Protein AF-A0AA43MBC5-F1 (afdb_monomer_lite)

Structure (mmCIF, N/CA/C/O backbone):
data_AF-A0AA43MBC5-F1
#
_entry.id   AF-A0AA43MBC5-F1
#
loop_
_atom_site.group_PDB
_atom_site.id
_atom_site.type_symbol
_atom_site.label_atom_id
_atom_site.label_alt_id
_atom_site.label_comp_id
_atom_site.label_asym_id
_atom_site.label_entity_id
_atom_site.label_seq_id
_atom_site.pdbx_PDB_ins_code
_atom_site.Cartn_x
_atom_site.Cartn_y
_atom_site.Cartn_z
_atom_site.occupancy
_atom_site.B_iso_or_equiv
_atom_site.auth_seq_id
_atom_site.auth_comp_id
_atom_site.auth_asym_id
_atom_site.auth_atom_id
_atom_site.pdbx_PDB_model_num
ATOM 1 N N . MET A 1 1 ? -16.464 -16.835 28.420 1.00 60.00 1 MET A N 1
ATOM 2 C CA . MET A 1 1 ? -15.688 -15.580 28.540 1.00 60.00 1 MET A CA 1
ATOM 3 C C . MET A 1 1 ? -15.639 -14.933 27.169 1.00 60.00 1 MET A C 1
ATOM 5 O O . MET A 1 1 ? -15.216 -15.601 26.231 1.00 60.00 1 MET A O 1
ATOM 9 N N . ALA A 1 2 ? -16.126 -13.699 27.028 1.00 78.25 2 ALA A N 1
ATOM 10 C CA . ALA A 1 2 ? -15.923 -12.943 25.794 1.00 78.25 2 ALA A CA 1
ATOM 11 C C . ALA A 1 2 ? -14.419 -12.670 25.625 1.00 78.25 2 ALA A C 1
ATOM 13 O O . ALA A 1 2 ? -13.734 -12.380 26.607 1.00 78.25 2 ALA A O 1
ATOM 14 N N . ARG A 1 3 ? -13.889 -12.828 24.407 1.00 86.56 3 ARG A N 1
ATOM 15 C CA . ARG A 1 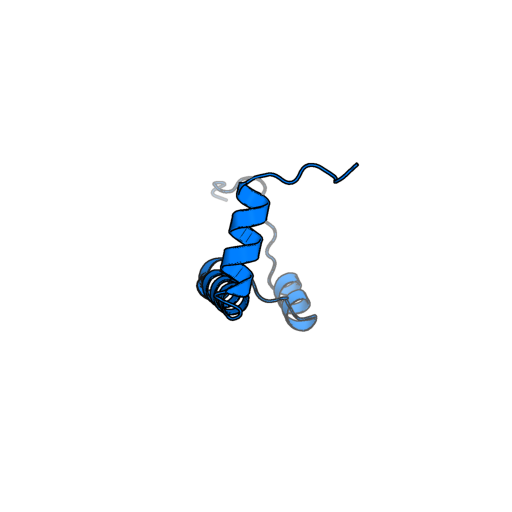3 ? -12.495 -12.472 24.106 1.00 86.56 3 ARG A CA 1
ATOM 16 C C . ARG A 1 3 ? -12.370 -10.953 24.181 1.00 86.56 3 ARG A C 1
ATOM 18 O O . ARG A 1 3 ? -13.220 -10.260 23.630 1.00 86.56 3 ARG A O 1
ATOM 25 N N . TYR A 1 4 ? -11.336 -10.452 24.857 1.00 92.00 4 TYR A N 1
ATOM 26 C CA . TYR A 1 4 ? -11.049 -9.020 24.853 1.00 92.00 4 TYR A CA 1
ATOM 27 C C . TYR A 1 4 ? -10.783 -8.551 23.419 1.00 92.00 4 TYR A C 1
ATOM 29 O O . TYR A 1 4 ? -10.007 -9.173 22.691 1.00 92.00 4 TYR A O 1
ATOM 37 N N . GLN A 1 5 ? -11.426 -7.452 23.044 1.00 92.88 5 GLN A N 1
ATOM 38 C CA . GLN A 1 5 ? -11.198 -6.725 21.806 1.00 92.88 5 GLN A CA 1
ATOM 39 C C . GLN A 1 5 ? -10.738 -5.319 22.181 1.00 92.88 5 GLN A C 1
ATOM 41 O O . GLN A 1 5 ? -11.308 -4.708 23.081 1.00 92.88 5 GLN A O 1
ATOM 46 N N . SER A 1 6 ? -9.688 -4.823 21.525 1.00 96.69 6 SER A N 1
ATOM 47 C CA . SER A 1 6 ? -9.202 -3.473 21.794 1.00 96.69 6 SER A CA 1
ATOM 48 C C . SER A 1 6 ? -10.194 -2.427 21.292 1.00 96.69 6 SER A C 1
ATOM 50 O O . SER A 1 6 ? -10.847 -2.620 20.263 1.00 96.69 6 SER A O 1
ATOM 52 N N . GLU A 1 7 ? -10.232 -1.288 21.981 1.00 97.00 7 GLU A N 1
ATOM 53 C CA . GLU A 1 7 ? -11.031 -0.118 21.592 1.00 97.00 7 GLU A CA 1
ATOM 54 C C . GLU A 1 7 ? -10.764 0.291 20.133 1.00 97.00 7 GLU A C 1
ATOM 56 O O . GLU A 1 7 ? -11.684 0.607 19.386 1.00 97.00 7 GLU A O 1
ATOM 61 N N . PHE A 1 8 ? -9.508 0.191 19.679 1.00 97.62 8 PHE A N 1
ATOM 62 C CA . PHE A 1 8 ? -9.132 0.487 18.294 1.00 97.62 8 PHE A CA 1
ATOM 63 C C . PHE A 1 8 ? -9.756 -0.476 17.285 1.00 97.62 8 PHE A C 1
ATOM 65 O O . PHE A 1 8 ? -10.180 -0.048 16.215 1.00 97.62 8 PHE A O 1
ATOM 72 N N . THR A 1 9 ? -9.828 -1.770 17.601 1.00 96.88 9 THR A N 1
ATOM 73 C CA . THR A 1 9 ? -10.472 -2.739 16.708 1.00 96.88 9 THR A CA 1
ATOM 74 C C . THR A 1 9 ? -11.974 -2.483 16.643 1.00 96.88 9 THR A C 1
ATOM 76 O O . THR A 1 9 ? -12.556 -2.567 15.566 1.00 96.88 9 THR A O 1
ATOM 79 N N . THR A 1 10 ? -12.608 -2.143 17.769 1.00 96.94 10 THR A N 1
ATOM 80 C CA . THR A 1 10 ? -14.025 -1.743 17.798 1.00 96.94 10 THR A CA 1
ATOM 81 C C . THR A 1 10 ? -14.263 -0.506 16.931 1.00 96.94 10 THR A C 1
ATOM 83 O O . THR A 1 10 ? -15.070 -0.572 16.008 1.00 96.94 10 THR A O 1
ATOM 86 N N . PHE A 1 11 ? -13.468 0.552 17.118 1.00 97.44 11 PHE A N 1
ATOM 87 C CA . PHE A 1 11 ? -13.526 1.772 16.308 1.00 97.44 11 PHE A CA 1
ATOM 88 C C . PHE A 1 11 ? -13.353 1.503 14.806 1.00 97.44 11 PHE A C 1
ATOM 90 O O . PHE A 1 11 ? -14.115 2.012 13.988 1.00 97.44 11 PHE A O 1
ATOM 97 N N . LEU A 1 12 ? -12.363 0.691 14.416 1.00 97.00 12 LEU A N 1
ATOM 98 C CA . LEU A 1 12 ? -12.133 0.370 13.005 1.00 97.00 12 LEU A CA 1
ATOM 99 C C . LEU 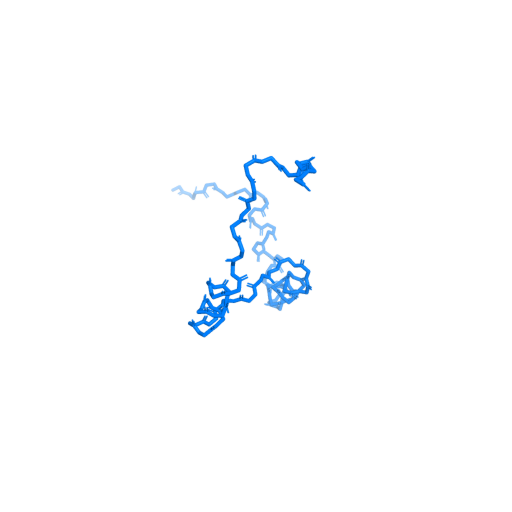A 1 12 ? -13.310 -0.393 12.389 1.00 97.00 12 LEU A C 1
ATOM 101 O O . LEU A 1 12 ? -13.641 -0.158 11.227 1.00 97.00 12 LEU A O 1
ATOM 105 N N . ASN A 1 13 ? -13.941 -1.291 13.146 1.00 96.69 13 ASN A N 1
ATOM 106 C CA . ASN A 1 13 ? -15.113 -2.022 12.673 1.00 96.69 13 ASN A CA 1
ATOM 107 C C . ASN A 1 13 ? -16.320 -1.093 12.496 1.00 96.69 13 ASN A C 1
ATOM 109 O O . ASN A 1 13 ? -16.992 -1.168 11.469 1.00 96.69 13 ASN A O 1
ATOM 113 N N . GLU A 1 14 ? -16.565 -0.203 13.459 1.00 97.81 14 GLU A N 1
ATOM 114 C CA . GLU A 1 14 ? -17.627 0.807 13.380 1.00 97.81 14 GLU A CA 1
ATOM 115 C C . GLU A 1 14 ? -17.412 1.734 12.180 1.00 97.81 14 GLU A C 1
ATOM 117 O O . GLU A 1 14 ? -18.299 1.866 11.338 1.00 97.81 14 GLU A O 1
ATOM 122 N N . LEU A 1 15 ? -16.199 2.269 12.013 1.00 97.94 15 LEU A N 1
ATOM 123 C CA . LEU A 1 15 ? -15.842 3.134 10.889 1.00 97.94 15 LEU A CA 1
ATOM 124 C C . LEU A 1 15 ? -16.098 2.463 9.531 1.00 97.94 15 LEU A C 1
ATOM 126 O O . LEU A 1 15 ? -16.632 3.092 8.617 1.00 97.94 15 LEU A O 1
ATOM 130 N N . LYS A 1 16 ? -15.718 1.188 9.384 1.00 97.31 16 LYS A N 1
ATOM 131 C CA . LYS A 1 16 ? -15.957 0.425 8.148 1.00 97.31 16 LYS A CA 1
ATOM 132 C C . LYS A 1 16 ? -17.441 0.136 7.923 1.00 97.31 16 LYS A C 1
ATOM 134 O O . LYS A 1 16 ? -17.882 0.137 6.778 1.00 97.31 16 LYS A O 1
ATOM 139 N N . SER A 1 17 ? -18.208 -0.077 8.993 1.00 97.31 17 SER A N 1
ATOM 140 C CA . SER A 1 17 ? -19.661 -0.260 8.917 1.00 97.31 17 SER A CA 1
ATOM 141 C C . SER A 1 17 ? -20.374 1.020 8.477 1.00 97.31 17 SER A C 1
ATOM 143 O O . SER A 1 17 ? -21.284 0.963 7.655 1.00 97.31 17 SER A O 1
ATOM 145 N N . GLU A 1 18 ? -19.966 2.175 9.003 1.00 98.38 18 GLU A N 1
ATOM 146 C CA . GLU A 1 18 ? -20.516 3.479 8.616 1.00 98.38 18 GLU A CA 1
ATOM 147 C C . GLU A 1 18 ? -20.104 3.886 7.195 1.00 98.38 18 GLU A C 1
ATOM 149 O O . GLU A 1 18 ? -20.851 4.574 6.498 1.00 98.38 18 GLU A O 1
ATOM 154 N N . LYS A 1 19 ? -18.911 3.463 6.753 1.00 98.06 19 LYS A N 1
ATOM 155 C CA . LYS A 1 19 ? -18.323 3.829 5.459 1.00 98.06 19 LYS A CA 1
ATOM 156 C C . LYS A 1 19 ? -17.919 2.590 4.653 1.00 98.06 19 LYS A C 1
ATOM 158 O O . LYS A 1 19 ? -16.726 2.329 4.493 1.00 98.06 19 LYS A O 1
ATOM 163 N N . PRO A 1 20 ? -18.880 1.866 4.055 1.00 97.12 20 PRO A N 1
ATOM 164 C CA . PRO A 1 20 ? -18.584 0.650 3.295 1.00 97.12 20 PRO A CA 1
ATOM 165 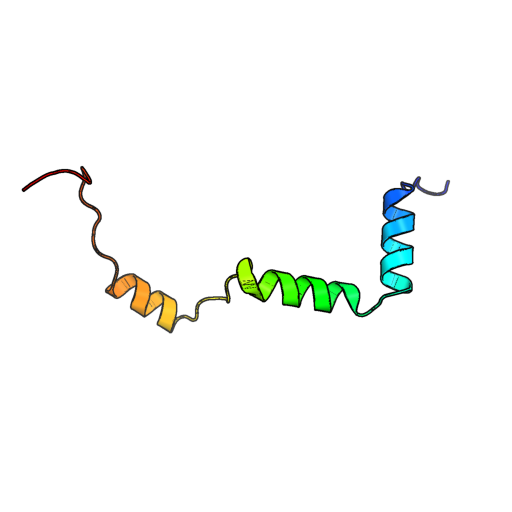C C . PRO A 1 20 ? -17.689 0.888 2.063 1.00 97.12 20 PRO A C 1
ATOM 167 O O . PRO A 1 20 ? -17.007 -0.029 1.622 1.00 97.12 20 PRO A O 1
ATOM 170 N N . GLN A 1 21 ? -17.649 2.114 1.522 1.00 97.19 21 GLN A N 1
ATOM 171 C CA . GLN A 1 21 ? -16.791 2.488 0.383 1.00 97.19 21 GLN A CA 1
ATOM 172 C C . GLN A 1 21 ? -15.332 2.793 0.775 1.00 97.19 21 GLN A C 1
ATOM 174 O O . GLN A 1 21 ? -14.472 2.905 -0.096 1.00 97.19 21 GLN A O 1
ATOM 179 N N . LEU A 1 22 ? -15.030 2.915 2.074 1.00 97.62 22 LEU A N 1
ATOM 180 C CA . LEU A 1 22 ? -13.734 3.395 2.561 1.00 97.62 22 LEU A CA 1
ATOM 181 C C . LEU A 1 22 ? -12.556 2.539 2.075 1.00 97.62 22 LEU A C 1
ATOM 183 O O . LEU A 1 22 ? -11.508 3.079 1.734 1.00 97.62 22 LEU A O 1
ATOM 187 N N . GLU A 1 23 ? -12.703 1.212 2.036 1.00 96.00 23 GLU A N 1
ATOM 188 C CA . GLU A 1 23 ? -11.621 0.330 1.575 1.00 96.00 23 GLU A CA 1
ATOM 189 C C . GLU A 1 23 ? -11.345 0.488 0.077 1.00 96.00 23 GLU A C 1
ATOM 191 O O . GLU A 1 23 ? -10.183 0.514 -0.330 1.00 96.00 23 GLU A O 1
ATOM 196 N N . ALA A 1 24 ? -12.394 0.661 -0.733 1.00 96.06 24 ALA A N 1
ATOM 197 C CA . ALA A 1 24 ? -12.248 0.903 -2.164 1.00 96.06 24 ALA A CA 1
ATOM 198 C C . ALA A 1 24 ? -11.535 2.239 -2.425 1.00 96.06 24 ALA A C 1
ATOM 200 O O . ALA A 1 24 ? -10.619 2.303 -3.244 1.00 96.06 24 ALA A O 1
ATOM 201 N N . GLU A 1 25 ? -11.890 3.289 -1.681 1.00 96.81 25 GLU A N 1
ATOM 202 C CA . GLU A 1 25 ? -11.222 4.593 -1.750 1.00 96.81 25 GLU A CA 1
ATOM 203 C C . GLU A 1 25 ? -9.756 4.518 -1.300 1.00 96.81 25 GLU A C 1
ATOM 205 O O . GLU A 1 25 ? -8.880 5.087 -1.952 1.00 96.81 25 GLU A O 1
ATOM 210 N N . GLN A 1 26 ? -9.457 3.781 -0.223 1.00 95.38 26 GLN A N 1
ATOM 211 C CA . GLN A 1 26 ? -8.079 3.559 0.229 1.00 95.38 26 GLN A CA 1
ATOM 212 C C . GLN A 1 26 ? -7.250 2.820 -0.823 1.00 95.38 26 GLN A C 1
ATOM 214 O O . GLN A 1 26 ? -6.110 3.206 -1.090 1.00 95.38 26 GLN A O 1
ATOM 219 N N . GLN A 1 27 ? -7.809 1.775 -1.437 1.00 94.75 27 GLN A N 1
ATOM 220 C CA . GLN A 1 27 ? -7.141 1.041 -2.505 1.00 94.75 27 GLN A CA 1
ATOM 221 C C . GLN A 1 27 ? -6.906 1.934 -3.727 1.00 94.75 27 GLN A C 1
ATOM 223 O O . GLN A 1 27 ? -5.792 1.959 -4.246 1.00 94.75 27 GLN A O 1
ATOM 228 N N . ALA A 1 28 ? -7.908 2.711 -4.144 1.00 94.94 28 ALA A N 1
ATOM 229 C CA . ALA A 1 28 ? -7.775 3.659 -5.246 1.00 94.94 28 ALA A CA 1
ATOM 230 C C . ALA A 1 28 ? -6.695 4.714 -4.958 1.00 94.94 28 ALA A C 1
ATOM 232 O O . ALA A 1 28 ? -5.846 4.970 -5.806 1.00 94.94 28 ALA A O 1
ATOM 233 N N . GLY A 1 29 ? -6.664 5.272 -3.744 1.00 95.19 29 GLY A N 1
ATOM 234 C CA . GLY A 1 29 ? -5.640 6.229 -3.325 1.00 95.19 29 GLY A CA 1
ATOM 235 C C . GLY A 1 29 ? -4.228 5.635 -3.330 1.00 95.19 29 GLY A C 1
ATOM 236 O O . GLY A 1 29 ? -3.295 6.275 -3.814 1.00 95.19 29 GLY A O 1
ATOM 237 N N . ARG A 1 30 ? -4.064 4.392 -2.855 1.00 95.69 30 ARG A N 1
ATOM 238 C CA . ARG A 1 30 ? -2.779 3.672 -2.917 1.00 95.69 30 ARG A CA 1
ATOM 239 C C . ARG A 1 30 ? -2.352 3.388 -4.356 1.00 95.69 30 ARG A C 1
ATOM 241 O O . ARG A 1 30 ? -1.181 3.576 -4.674 1.00 95.69 30 ARG A O 1
ATOM 248 N N . ALA A 1 31 ? -3.281 3.016 -5.234 1.00 94.38 31 ALA A N 1
ATOM 249 C CA . ALA A 1 31 ? -3.010 2.756 -6.649 1.00 94.38 31 ALA A CA 1
ATOM 250 C C . ALA A 1 31 ? -2.492 3.970 -7.432 1.00 94.38 31 ALA A C 1
ATOM 252 O O . ALA A 1 31 ? -1.854 3.793 -8.463 1.00 94.38 31 ALA A O 1
ATOM 253 N N . LEU A 1 32 ? -2.705 5.195 -6.942 1.00 91.94 32 LEU A N 1
ATOM 254 C CA . LEU A 1 32 ? -2.203 6.392 -7.617 1.00 91.94 32 LEU A CA 1
ATOM 255 C C . LEU A 1 32 ? -0.683 6.550 -7.528 1.00 91.94 32 LEU A C 1
ATOM 257 O O . LEU A 1 32 ? -0.066 6.998 -8.489 1.00 91.94 32 LEU A O 1
ATOM 261 N N . LEU A 1 33 ? -0.083 6.255 -6.371 1.00 89.88 33 LEU A N 1
ATOM 262 C CA . LEU A 1 33 ? 1.317 6.616 -6.101 1.00 89.88 33 LEU A CA 1
ATOM 263 C C . LEU A 1 33 ? 2.156 5.480 -5.510 1.00 89.88 33 LEU 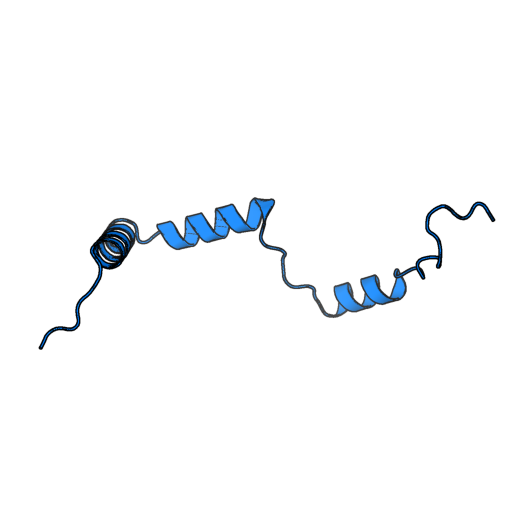A C 1
ATOM 265 O O . LEU A 1 33 ? 3.374 5.628 -5.417 1.00 89.88 33 LEU A O 1
ATOM 269 N N . TRP A 1 34 ? 1.531 4.413 -5.012 1.00 91.12 34 TRP A N 1
ATOM 270 C CA . TRP A 1 34 ? 2.196 3.411 -4.174 1.00 91.12 34 TRP A CA 1
ATOM 271 C C . TRP A 1 34 ? 2.064 1.998 -4.732 1.00 91.12 34 TRP A C 1
ATOM 273 O O . TRP A 1 34 ? 3.059 1.275 -4.774 1.00 91.12 34 TRP A O 1
ATOM 283 N N . ASP A 1 35 ? 0.864 1.594 -5.150 1.00 92.00 35 ASP A N 1
ATOM 284 C CA . ASP A 1 35 ? 0.670 0.245 -5.673 1.00 92.00 35 ASP A CA 1
ATOM 285 C C . ASP A 1 35 ? 1.146 0.170 -7.116 1.00 92.00 35 ASP A C 1
ATOM 287 O O . ASP A 1 35 ? 0.782 0.982 -7.964 1.00 92.00 35 ASP A O 1
ATOM 291 N N . GLN A 1 36 ? 1.966 -0.838 -7.388 1.00 87.94 36 GLN A N 1
ATOM 292 C CA . GLN A 1 36 ? 2.416 -1.149 -8.730 1.00 87.94 36 GLN A CA 1
ATOM 293 C C . GLN A 1 36 ? 1.516 -2.234 -9.317 1.00 87.94 36 GLN A C 1
ATOM 295 O O . GLN A 1 36 ? 1.275 -3.263 -8.679 1.00 87.94 36 GLN A O 1
ATOM 300 N N . GLU A 1 37 ? 1.042 -2.021 -10.543 1.00 87.25 37 GLU A N 1
ATOM 301 C CA . GLU A 1 37 ? 0.261 -3.034 -11.245 1.00 87.25 37 GLU A CA 1
ATOM 302 C C . GLU A 1 37 ? 1.082 -4.318 -11.467 1.00 87.25 37 GLU A C 1
ATOM 304 O O . GLU A 1 37 ? 2.297 -4.255 -11.711 1.00 87.25 37 GLU A O 1
ATOM 309 N N . PRO A 1 38 ? 0.441 -5.500 -11.406 1.00 88.38 38 PRO A N 1
ATOM 310 C CA . PRO A 1 38 ? 1.101 -6.752 -11.735 1.00 88.38 38 PRO A CA 1
ATOM 311 C C . PRO A 1 38 ? 1.677 -6.717 -13.152 1.00 88.38 38 PRO A C 1
ATOM 313 O O . PRO A 1 38 ? 0.988 -6.378 -14.112 1.00 88.38 38 PRO A O 1
ATOM 316 N N . GLN A 1 39 ? 2.937 -7.120 -13.298 1.00 92.25 39 GLN A N 1
ATOM 317 C CA . GLN A 1 39 ? 3.565 -7.214 -14.613 1.00 92.25 39 GLN A CA 1
ATOM 318 C C . GLN A 1 39 ? 3.035 -8.429 -15.377 1.00 92.25 39 GLN A C 1
ATOM 320 O O . GLN A 1 39 ? 2.979 -9.539 -14.842 1.00 92.25 39 GLN A O 1
ATOM 325 N N . THR A 1 40 ? 2.703 -8.243 -16.654 1.00 95.38 40 THR A N 1
ATOM 326 C CA . THR A 1 40 ? 2.344 -9.362 -17.530 1.00 95.38 40 THR A CA 1
ATOM 327 C C . THR A 1 40 ? 3.575 -10.203 -17.883 1.00 95.38 40 THR A C 1
ATOM 329 O O . THR A 1 40 ? 4.724 -9.772 -17.745 1.00 95.38 40 THR A O 1
ATOM 332 N N . ALA A 1 41 ? 3.358 -11.416 -18.402 1.00 94.69 41 ALA A N 1
ATOM 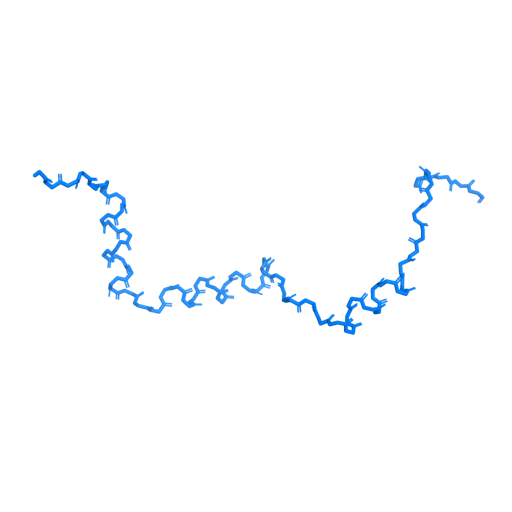333 C CA . ALA A 1 41 ? 4.452 -12.261 -18.886 1.00 94.69 41 ALA A CA 1
ATOM 334 C C . ALA A 1 41 ? 5.288 -11.565 -19.982 1.00 94.69 41 ALA A C 1
ATOM 336 O O . ALA A 1 41 ? 6.515 -11.691 -20.001 1.00 94.69 41 ALA A O 1
ATOM 337 N N . GLU A 1 42 ? 4.642 -10.782 -20.851 1.00 96.25 42 GLU A N 1
ATOM 338 C CA . GLU A 1 42 ? 5.326 -9.999 -21.881 1.00 96.25 42 GLU A CA 1
ATOM 339 C C . GLU A 1 42 ? 6.111 -8.819 -21.295 1.00 96.25 42 GLU A C 1
ATOM 341 O O . GLU A 1 42 ? 7.229 -8.559 -21.741 1.00 96.25 42 GLU A O 1
ATOM 346 N N . ASP A 1 43 ? 5.602 -8.142 -20.261 1.00 95.25 43 ASP A N 1
ATOM 347 C CA . ASP A 1 43 ? 6.353 -7.091 -19.554 1.00 95.25 43 ASP A CA 1
ATOM 348 C C . ASP A 1 43 ? 7.628 -7.647 -18.931 1.00 95.25 43 ASP A C 1
ATOM 350 O O . ASP A 1 43 ? 8.713 -7.091 -19.113 1.00 9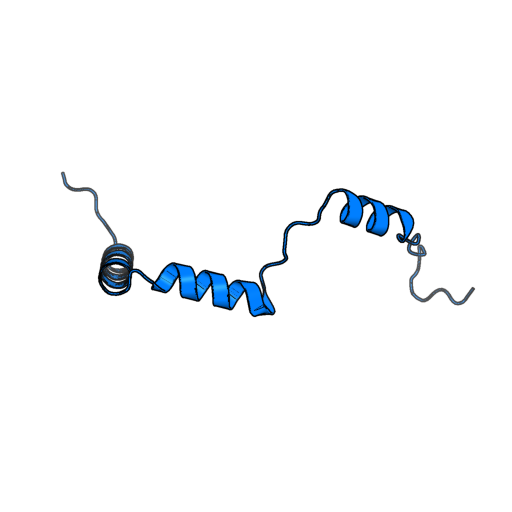5.25 43 ASP A O 1
ATOM 354 N N . LEU A 1 44 ? 7.515 -8.800 -18.270 1.00 95.00 44 LEU A N 1
ATOM 355 C CA . LEU A 1 44 ? 8.654 -9.504 -17.692 1.00 95.00 44 LEU A CA 1
ATOM 356 C C . LEU A 1 44 ? 9.662 -9.919 -18.770 1.00 95.00 44 LEU A C 1
ATOM 358 O O . LEU A 1 44 ? 10.871 -9.792 -18.565 1.00 95.00 44 LEU A O 1
ATOM 362 N N . ARG A 1 45 ? 9.191 -10.398 -19.930 1.00 96.25 45 ARG A N 1
ATOM 363 C CA . ARG A 1 45 ? 10.056 -10.759 -21.063 1.00 96.25 45 ARG A CA 1
ATOM 364 C C . ARG A 1 45 ? 10.806 -9.539 -21.595 1.00 96.25 45 ARG A C 1
ATOM 366 O O . ARG A 1 45 ? 12.027 -9.599 -21.740 1.00 96.25 45 ARG A O 1
ATOM 373 N N . ARG A 1 46 ? 10.106 -8.425 -21.826 1.00 95.25 46 ARG A N 1
ATOM 374 C CA . ARG A 1 46 ? 10.704 -7.165 -22.293 1.00 95.25 46 ARG A CA 1
ATOM 375 C C . ARG A 1 46 ? 11.723 -6.618 -21.297 1.00 95.25 46 ARG A C 1
ATOM 377 O O . ARG A 1 46 ? 12.833 -6.285 -21.702 1.00 95.25 46 ARG A O 1
ATOM 384 N N . ALA A 1 47 ? 11.398 -6.610 -20.005 1.00 93.75 47 ALA A N 1
ATOM 385 C CA . ALA A 1 47 ? 12.308 -6.164 -18.953 1.00 93.75 47 ALA A CA 1
ATOM 386 C C . ALA A 1 47 ? 13.588 -7.012 -18.891 1.00 93.75 47 ALA A C 1
ATOM 388 O O . ALA A 1 47 ? 14.678 -6.470 -18.719 1.00 93.75 47 ALA A O 1
ATOM 389 N N . LYS A 1 48 ? 13.484 -8.337 -19.079 1.00 93.56 48 LYS A N 1
ATOM 390 C CA . LYS A 1 48 ? 14.653 -9.232 -19.140 1.00 93.56 48 LYS A CA 1
ATOM 391 C C . LYS A 1 48 ? 15.548 -8.935 -20.341 1.00 93.56 48 LYS A C 1
ATOM 393 O O . LYS A 1 48 ? 16.761 -8.891 -20.172 1.00 93.56 48 LYS A O 1
ATOM 398 N N . VAL A 1 49 ? 14.965 -8.724 -21.522 1.00 94.75 49 VAL A N 1
ATOM 399 C CA . VAL A 1 49 ? 15.721 -8.405 -22.748 1.00 94.75 49 VAL A CA 1
ATOM 400 C C . VAL A 1 49 ? 16.389 -7.030 -22.651 1.00 94.75 49 VAL A C 1
ATOM 402 O O . VAL A 1 49 ? 17.529 -6.878 -23.075 1.00 94.75 49 VAL A O 1
ATOM 405 N N . ALA A 1 50 ? 15.717 -6.043 -22.056 1.00 93.69 50 ALA A N 1
ATOM 406 C CA . ALA A 1 50 ? 16.245 -4.689 -21.884 1.00 93.69 50 ALA A CA 1
ATOM 407 C C . ALA A 1 50 ? 17.281 -4.558 -20.749 1.00 93.69 50 ALA A C 1
ATOM 409 O O . ALA A 1 50 ? 17.893 -3.500 -20.589 1.00 93.69 50 ALA A O 1
ATOM 410 N N . LYS A 1 51 ? 17.478 -5.598 -19.927 1.00 92.94 51 LYS A N 1
ATOM 411 C CA . LYS A 1 51 ? 18.347 -5.533 -18.750 1.00 92.94 51 LYS A CA 1
ATOM 412 C C . LYS A 1 51 ? 19.818 -5.460 -19.157 1.00 92.94 51 LYS A C 1
ATOM 414 O O . LYS A 1 51 ? 20.406 -6.443 -19.601 1.00 92.94 51 LYS A O 1
ATOM 419 N N . LEU A 1 52 ? 20.440 -4.311 -18.916 1.00 88.94 52 LEU A N 1
ATOM 420 C CA . LEU A 1 52 ? 21.883 -4.136 -19.058 1.00 88.94 52 LEU A CA 1
ATOM 421 C C . LEU A 1 52 ? 22.612 -4.633 -17.806 1.00 88.94 52 LEU A C 1
ATOM 423 O O . LEU A 1 52 ? 22.141 -4.473 -16.677 1.00 88.94 52 LEU A O 1
ATOM 427 N N . LYS A 1 53 ? 23.785 -5.240 -17.999 1.00 87.25 53 LYS A N 1
ATOM 428 C CA . LYS A 1 53 ? 24.642 -5.649 -16.885 1.00 87.25 53 LYS A CA 1
ATOM 429 C C . LYS A 1 53 ? 25.206 -4.398 -16.210 1.00 87.25 53 LYS A C 1
ATOM 431 O O . LYS A 1 53 ? 25.934 -3.633 -16.837 1.00 87.25 53 LYS A O 1
ATOM 436 N N . GLN A 1 54 ? 24.898 -4.214 -14.929 1.00 85.56 54 GLN A N 1
ATOM 437 C CA . GLN A 1 54 ? 25.504 -3.157 -14.125 1.00 85.56 54 GLN A CA 1
ATOM 438 C C . GLN A 1 54 ? 27.018 -3.405 -14.008 1.00 85.56 54 GLN A C 1
ATOM 440 O O . GLN A 1 54 ? 27.446 -4.529 -13.725 1.00 85.56 54 GLN A O 1
ATOM 445 N N . ARG A 1 55 ? 27.831 -2.371 -14.258 1.00 86.94 55 ARG A N 1
ATOM 446 C CA . ARG A 1 55 ? 29.290 -2.419 -14.065 1.00 86.94 55 ARG A CA 1
ATOM 447 C C . ARG A 1 55 ? 29.626 -2.688 -12.593 1.00 86.94 55 ARG A C 1
ATOM 449 O O . ARG A 1 55 ? 28.864 -2.309 -11.707 1.00 86.94 55 ARG A O 1
ATOM 456 N N . SER A 1 56 ? 30.778 -3.315 -12.338 1.00 88.00 56 SER A N 1
ATOM 457 C CA . SER A 1 56 ? 31.263 -3.598 -10.975 1.00 88.00 56 SER A CA 1
ATOM 458 C C . SER A 1 56 ? 31.465 -2.325 -10.154 1.00 88.00 56 SER A C 1
ATOM 460 O O . SER A 1 56 ? 31.224 -2.329 -8.951 1.00 88.00 56 SER A O 1
ATOM 462 N N . TYR A 1 57 ? 31.862 -1.233 -10.809 1.00 90.62 57 TYR A N 1
ATOM 463 C CA . TYR A 1 57 ? 31.980 0.079 -10.198 1.00 90.62 57 TYR A CA 1
ATOM 464 C C . TYR A 1 57 ? 31.234 1.121 -11.035 1.00 90.62 57 TYR A C 1
ATOM 466 O O . TYR A 1 57 ? 31.534 1.328 -12.210 1.00 90.62 57 TYR A O 1
ATOM 474 N N . VAL A 1 58 ? 30.227 1.751 -10.423 1.00 85.12 58 VAL A N 1
ATOM 475 C CA . VAL A 1 58 ? 29.282 2.669 -11.092 1.00 85.12 58 VAL A CA 1
ATOM 476 C C . VAL A 1 58 ? 29.977 3.919 -11.634 1.00 85.12 58 VAL A C 1
ATOM 478 O O . VAL A 1 58 ? 29.558 4.451 -12.655 1.00 85.12 58 VAL A O 1
ATOM 481 N N . TYR A 1 59 ? 31.066 4.343 -10.994 1.00 88.12 59 TYR A N 1
ATOM 482 C CA . TYR A 1 59 ? 31.836 5.528 -11.373 1.00 88.12 59 TYR A CA 1
ATOM 483 C C . TYR A 1 59 ? 33.148 5.182 -12.087 1.00 88.12 59 TYR A C 1
ATOM 485 O O . TYR A 1 59 ? 34.058 6.007 -12.127 1.00 88.12 59 TYR A O 1
ATOM 493 N N . SER A 1 60 ? 33.285 3.956 -12.611 1.00 83.81 60 SER A N 1
ATOM 494 C CA . SER A 1 60 ? 34.456 3.614 -13.423 1.00 83.81 60 SER A CA 1
ATOM 495 C C . SER A 1 60 ? 34.356 4.359 -14.744 1.00 83.81 60 SER A C 1
ATOM 497 O O . SER A 1 60 ? 33.466 4.080 -15.556 1.00 83.81 60 SER A O 1
ATOM 499 N N . ASN A 1 61 ? 35.265 5.308 -14.933 1.00 75.69 61 ASN A N 1
ATOM 500 C CA . ASN A 1 61 ? 35.521 5.918 -16.225 1.00 75.69 61 ASN A CA 1
ATOM 501 C C . ASN A 1 61 ? 36.438 4.955 -16.984 1.00 75.69 61 ASN A C 1
ATOM 503 O O . ASN A 1 61 ? 37.657 5.032 -16.846 1.00 75.69 61 ASN A O 1
ATOM 507 N N . ASP A 1 62 ? 35.836 3.995 -17.684 1.00 67.50 62 ASP A N 1
ATOM 508 C CA . ASP A 1 62 ? 36.538 3.267 -18.748 1.00 67.50 62 ASP A CA 1
ATOM 509 C C . ASP A 1 62 ? 36.845 4.222 -19.912 1.00 67.50 62 ASP A C 1
ATOM 511 O O . ASP A 1 62 ? 35.952 5.049 -20.225 1.00 67.50 62 ASP A O 1
#

Radius of gyration: 23.04 Å; chains: 1; bounding box: 57×22×51 Å

Sequence (62 aa):
MARYQSEFTTFLNELKSEKPQLEAEQQAGRALLWDQEPQTAEDLRRAKVAKLKQRSYVYSND

Organism: NCBI:txid1743169

Secondary structure (DSSP, 8-state):
-PPP--HHHHHHHHHHHH-TTHHHHHHHHHHHHTPPPPPPHHHHHHHHHH-PPPPSSTT---

pLDDT: mean 92.08, std 7.09, range [60.0, 98.38]

InterPro domains:
  IPR021853 Protein of unknown function DUF3460 [PF11943] (4-60)

Foldseek 3Di:
DDDDDDPVNVVVVVVCVVPVCVVVVVVVVCVVPPDDDDADPVSVVVCVVPDDDQDPDNPDPD